Protein AF-A0A925ERR5-F1 (afdb_monomer_lite)

pLDDT: mean 80.31, std 16.66, range [47.81, 96.81]

Sequence (85 aa):
MKWLSSVLGALLLSAQPTLAAERLLFTYTPLQRSLKVSDIELFAKEGKITEQFAAFTNSLKPEQLQEFRDLLNQRFKITPTAASQ

Structure (mmCIF, N/CA/C/O backbone):
data_AF-A0A925ERR5-F1
#
_entry.id   AF-A0A925ERR5-F1
#
loop_
_atom_site.group_PDB
_atom_site.id
_atom_site.type_symbol
_atom_site.label_atom_id
_atom_site.label_alt_id
_atom_site.label_comp_id
_atom_site.label_asym_id
_at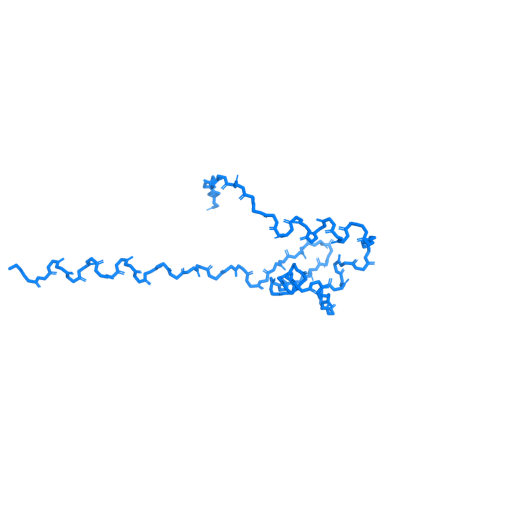om_site.label_entity_id
_atom_site.label_seq_id
_atom_site.pdbx_PDB_ins_code
_atom_site.Cartn_x
_atom_site.Cartn_y
_atom_site.Cartn_z
_atom_site.occupancy
_atom_site.B_iso_or_equiv
_atom_site.auth_seq_id
_atom_site.auth_comp_id
_atom_site.auth_asym_id
_atom_site.auth_atom_id
_atom_site.pdbx_PDB_model_num
ATOM 1 N N . MET A 1 1 ? -16.365 -54.469 6.865 1.00 50.59 1 MET A N 1
ATOM 2 C CA . MET A 1 1 ? -15.933 -53.323 6.029 1.00 50.59 1 MET A CA 1
ATOM 3 C C . MET A 1 1 ? -16.655 -52.036 6.456 1.00 50.59 1 MET A C 1
ATOM 5 O O . MET A 1 1 ? -17.554 -51.590 5.761 1.00 50.59 1 MET A O 1
ATOM 9 N N . LYS A 1 2 ? -16.344 -51.458 7.628 1.00 55.66 2 LYS A N 1
ATOM 10 C CA . LYS A 1 2 ? -17.034 -50.244 8.139 1.00 55.66 2 LYS A CA 1
ATOM 11 C C . LYS A 1 2 ? -16.074 -49.130 8.600 1.00 55.66 2 LYS A C 1
ATOM 13 O O . LYS A 1 2 ? -16.499 -48.170 9.216 1.00 55.66 2 LYS A O 1
ATOM 18 N N . TRP A 1 3 ? -14.782 -49.275 8.306 1.00 50.22 3 TRP A N 1
ATOM 19 C CA . TRP A 1 3 ? -13.732 -48.369 8.788 1.00 50.22 3 TRP A CA 1
ATOM 20 C C . TRP A 1 3 ? -13.022 -47.615 7.653 1.00 50.22 3 TRP A C 1
ATOM 22 O O . TRP A 1 3 ? -12.215 -46.735 7.917 1.00 50.22 3 TRP A O 1
ATOM 32 N N . LEU A 1 4 ? -13.331 -47.926 6.386 1.00 55.50 4 LEU A N 1
ATOM 33 C CA . LEU A 1 4 ? -12.669 -47.304 5.232 1.00 55.50 4 LEU A CA 1
ATOM 34 C C . LEU A 1 4 ? -13.274 -45.945 4.840 1.00 55.50 4 LEU A C 1
ATOM 36 O O . LEU A 1 4 ? -12.605 -45.134 4.213 1.00 55.50 4 LEU A O 1
ATOM 40 N N . SER A 1 5 ? -14.522 -45.669 5.224 1.00 55.34 5 SER A N 1
ATOM 41 C CA . SER A 1 5 ? -15.222 -44.423 4.886 1.00 55.34 5 SER A CA 1
ATOM 42 C C . SER A 1 5 ? -14.865 -43.242 5.797 1.00 55.34 5 SER A C 1
ATOM 44 O O . SER A 1 5 ? -15.121 -42.102 5.425 1.00 55.34 5 SER A O 1
ATOM 46 N N . SER A 1 6 ? -14.239 -43.478 6.955 1.00 54.38 6 SER A N 1
ATOM 47 C CA . SER A 1 6 ? -13.854 -42.401 7.882 1.00 54.38 6 SER A CA 1
ATOM 48 C C . SER A 1 6 ? -12.562 -41.678 7.489 1.00 54.38 6 SER A C 1
ATOM 50 O O . SER A 1 6 ? -12.351 -40.551 7.922 1.00 54.38 6 SER A O 1
ATOM 52 N N . VAL A 1 7 ? -11.710 -42.277 6.649 1.00 57.22 7 VAL A N 1
ATOM 53 C CA . VAL A 1 7 ? -10.424 -41.666 6.258 1.00 57.22 7 VAL A CA 1
ATOM 54 C C . VAL A 1 7 ? -10.609 -40.580 5.189 1.00 57.22 7 VAL A C 1
ATOM 56 O O . VAL A 1 7 ? -9.894 -39.581 5.205 1.00 57.22 7 VAL A O 1
ATOM 59 N N . LEU A 1 8 ? -11.612 -40.704 4.309 1.00 55.19 8 LEU A N 1
ATOM 60 C CA . LEU A 1 8 ? -11.857 -39.714 3.250 1.00 55.19 8 LEU A CA 1
ATOM 61 C C . LEU A 1 8 ? -12.307 -38.343 3.784 1.00 55.19 8 LEU A C 1
ATOM 63 O O . LEU A 1 8 ? -12.014 -37.325 3.165 1.00 55.19 8 LEU A O 1
ATOM 67 N N . GLY A 1 9 ? -12.991 -38.300 4.932 1.00 54.69 9 GLY A N 1
ATOM 68 C CA . GLY A 1 9 ? -13.462 -37.043 5.526 1.00 54.69 9 GLY A CA 1
ATOM 69 C C . GLY A 1 9 ? -12.340 -36.173 6.104 1.00 54.69 9 GLY A C 1
ATOM 70 O O . GLY A 1 9 ? -12.460 -34.952 6.122 1.00 54.69 9 GLY A O 1
ATOM 71 N N . ALA A 1 10 ? -11.228 -36.780 6.530 1.00 56.75 10 ALA A N 1
ATOM 72 C CA . ALA A 1 10 ? -10.120 -36.063 7.160 1.00 56.75 10 ALA A CA 1
ATOM 73 C C . ALA A 1 10 ? -9.279 -35.244 6.162 1.00 56.75 10 ALA A C 1
ATOM 75 O O . ALA A 1 10 ? -8.703 -34.227 6.539 1.00 56.75 10 ALA A O 1
ATOM 76 N N . LEU A 1 11 ? -9.249 -35.635 4.882 1.00 55.25 11 LEU A N 1
ATOM 77 C CA . LEU A 1 11 ? -8.474 -34.943 3.842 1.00 55.25 11 LEU A CA 1
ATOM 78 C C . LEU A 1 11 ? -9.108 -33.616 3.387 1.00 55.25 11 LEU A C 1
ATOM 80 O O . LEU A 1 11 ? -8.423 -32.782 2.805 1.00 55.25 11 LEU A O 1
ATOM 84 N N . LEU A 1 12 ? -10.399 -33.394 3.662 1.00 57.28 12 LEU A N 1
ATOM 85 C CA . LEU A 1 12 ? -11.098 -32.154 3.298 1.00 57.28 12 LEU A CA 1
ATOM 86 C C . LEU A 1 12 ? -10.948 -31.042 4.350 1.00 57.28 12 LEU A C 1
ATOM 88 O O . LEU A 1 12 ? -11.212 -29.883 4.041 1.00 57.28 12 LEU A O 1
ATOM 92 N N . LEU A 1 13 ? -10.511 -31.363 5.575 1.00 57.22 13 LEU A N 1
ATOM 93 C CA . LEU A 1 13 ? -10.373 -30.386 6.665 1.00 57.22 13 LEU A CA 1
ATOM 94 C C . LEU A 1 13 ? -8.987 -29.725 6.750 1.00 57.22 13 LEU A C 1
ATOM 96 O O . LEU A 1 13 ? -8.837 -28.748 7.478 1.00 57.22 13 LEU A O 1
ATOM 100 N N . SER A 1 14 ? -7.975 -30.208 6.022 1.00 56.41 14 SER A N 1
ATOM 101 C CA . SER A 1 14 ? -6.606 -29.672 6.117 1.00 56.41 14 SER A CA 1
ATOM 102 C C . SER A 1 14 ? -6.308 -28.512 5.165 1.00 56.41 14 SER A C 1
ATOM 104 O O . SER A 1 14 ? -5.213 -27.960 5.206 1.00 56.41 14 SER A O 1
ATOM 106 N N . ALA A 1 15 ? -7.257 -28.114 4.316 1.00 55.91 15 ALA A N 1
ATOM 107 C CA . ALA A 1 15 ? -7.118 -26.946 3.450 1.00 55.91 15 ALA A CA 1
ATOM 108 C C . ALA A 1 15 ? -7.573 -25.670 4.174 1.00 55.91 15 ALA A C 1
ATOM 110 O O . ALA A 1 15 ? -8.404 -24.916 3.668 1.00 55.91 15 ALA A O 1
ATOM 111 N N . GLN A 1 16 ? -7.046 -25.413 5.375 1.00 59.28 16 GLN A N 1
ATOM 112 C CA . GLN A 1 16 ? -7.080 -24.040 5.865 1.00 59.28 16 GLN A CA 1
ATOM 113 C C . GLN A 1 16 ? -6.194 -23.231 4.913 1.00 59.28 16 GLN A C 1
ATOM 115 O O . GLN A 1 16 ? -5.063 -23.662 4.667 1.00 59.28 16 GLN A O 1
ATOM 120 N N . PRO A 1 17 ? -6.680 -22.117 4.331 1.00 54.09 17 PRO A N 1
ATOM 121 C CA . PRO A 1 17 ? -5.806 -21.232 3.582 1.00 54.09 17 PRO A CA 1
ATOM 122 C C . PRO A 1 17 ? -4.671 -20.879 4.534 1.00 54.09 17 PRO A C 1
ATOM 124 O O . PRO A 1 17 ? -4.903 -20.277 5.582 1.00 54.09 17 PRO A O 1
ATOM 127 N N . THR A 1 18 ? -3.471 -21.369 4.226 1.00 54.38 18 THR A N 1
ATOM 128 C CA . THR A 1 18 ? -2.257 -21.054 4.971 1.00 54.38 18 THR A CA 1
ATOM 129 C C . THR A 1 18 ? -2.256 -19.552 5.165 1.00 54.38 18 THR A C 1
ATOM 131 O O . THR A 1 18 ? -2.349 -18.830 4.169 1.00 54.38 18 THR A O 1
ATOM 134 N N . LEU A 1 19 ? -2.252 -19.102 6.424 1.00 57.75 19 LEU A N 1
ATOM 135 C CA . LEU A 1 19 ? -2.225 -17.687 6.768 1.00 57.75 19 LEU A CA 1
ATOM 136 C C . LEU A 1 1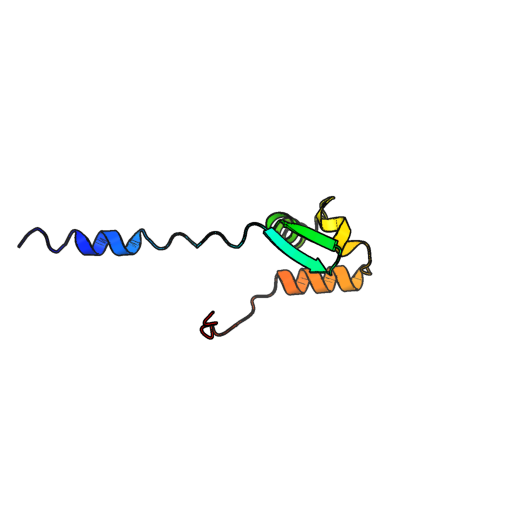9 ? -1.153 -17.039 5.895 1.00 57.75 19 LEU A C 1
ATOM 138 O O . LEU A 1 19 ? 0.025 -17.391 5.989 1.00 57.75 19 LEU A O 1
ATOM 142 N N . ALA A 1 20 ? -1.577 -16.170 4.974 1.00 62.41 20 ALA A N 1
ATOM 143 C CA . ALA A 1 20 ? -0.640 -15.357 4.221 1.00 62.41 20 ALA A CA 1
ATOM 144 C C . ALA A 1 20 ? 0.270 -14.666 5.241 1.00 62.41 20 ALA A C 1
ATOM 146 O O . ALA A 1 20 ? -0.206 -14.307 6.319 1.00 62.41 20 ALA A O 1
ATOM 147 N N . ALA A 1 21 ? 1.562 -14.529 4.929 1.00 66.56 21 ALA A N 1
ATOM 148 C CA . ALA A 1 21 ? 2.530 -13.918 5.832 1.00 66.56 21 ALA A CA 1
ATOM 149 C C . ALA A 1 21 ? 1.936 -12.636 6.431 1.00 66.56 21 ALA A C 1
ATOM 151 O O . ALA A 1 21 ? 1.719 -11.667 5.715 1.00 66.56 21 ALA A O 1
ATOM 152 N N . GLU A 1 22 ? 1.628 -12.634 7.731 1.00 81.25 22 GLU A N 1
ATOM 153 C CA . GLU A 1 22 ? 0.858 -11.545 8.355 1.00 81.25 22 GLU A CA 1
ATOM 154 C C . GLU A 1 22 ? 1.584 -10.195 8.242 1.00 81.25 22 GLU A C 1
ATOM 156 O O . GLU A 1 22 ? 0.984 -9.117 8.343 1.00 81.25 22 GLU A O 1
ATOM 161 N N . ARG A 1 23 ? 2.902 -10.255 8.020 1.00 86.12 23 ARG A N 1
ATOM 162 C CA . ARG A 1 23 ? 3.786 -9.114 7.849 1.00 86.12 23 ARG A CA 1
ATOM 163 C C . ARG A 1 23 ? 4.771 -9.354 6.709 1.00 86.12 23 ARG A C 1
ATOM 165 O O . ARG A 1 23 ? 5.373 -10.420 6.614 1.00 86.12 23 ARG A O 1
ATOM 172 N N . LEU A 1 24 ? 5.000 -8.316 5.916 1.00 85.75 24 LEU A N 1
ATOM 173 C CA . LEU A 1 24 ? 6.127 -8.220 4.997 1.00 85.75 24 LEU A CA 1
ATOM 174 C C . LEU A 1 24 ? 7.311 -7.582 5.723 1.00 85.75 24 LEU A C 1
ATOM 176 O O . LEU A 1 24 ? 7.151 -6.557 6.396 1.00 85.75 24 LEU A O 1
ATOM 180 N N . LEU A 1 25 ? 8.490 -8.189 5.588 1.00 87.94 25 LEU A N 1
ATOM 181 C CA . LEU A 1 25 ? 9.732 -7.675 6.152 1.00 87.94 25 LEU A CA 1
ATOM 182 C C . LEU A 1 25 ? 10.594 -7.065 5.050 1.00 87.94 25 LEU A C 1
ATOM 184 O O . LEU A 1 25 ? 11.048 -7.759 4.146 1.00 87.94 25 LEU A O 1
ATOM 188 N N . PHE A 1 26 ? 10.833 -5.766 5.156 1.00 85.31 26 PHE A N 1
ATOM 189 C CA . PHE A 1 26 ? 11.715 -5.022 4.274 1.00 85.31 26 PHE A CA 1
ATOM 190 C C . PHE A 1 26 ? 13.042 -4.800 4.994 1.00 85.31 26 PHE A C 1
ATOM 192 O O . PHE A 1 26 ? 13.106 -4.062 5.982 1.00 85.31 26 PHE A O 1
ATOM 199 N N . THR A 1 27 ? 14.091 -5.450 4.498 1.00 85.81 27 THR A N 1
ATOM 200 C CA . THR A 1 27 ? 15.441 -5.374 5.063 1.00 85.81 27 THR A CA 1
ATOM 201 C C . THR A 1 27 ? 16.337 -4.585 4.113 1.00 85.81 27 THR A C 1
ATOM 203 O O . THR A 1 27 ? 16.698 -5.072 3.046 1.00 85.81 27 THR A O 1
ATOM 206 N N . TYR A 1 28 ? 16.696 -3.365 4.510 1.00 78.31 28 TYR A N 1
ATOM 207 C CA . TYR A 1 28 ? 17.644 -2.488 3.820 1.00 78.31 28 TYR A CA 1
ATOM 208 C C . TYR A 1 28 ? 18.745 -2.113 4.809 1.00 78.31 28 TYR A C 1
ATOM 210 O O . TYR A 1 28 ? 18.643 -1.093 5.486 1.00 78.31 28 TYR A O 1
ATOM 218 N N . THR A 1 29 ? 19.765 -2.962 4.950 1.00 80.69 29 THR A N 1
ATOM 219 C CA . THR A 1 29 ? 20.803 -2.834 5.987 1.00 80.69 29 THR A CA 1
ATOM 220 C C . THR A 1 29 ? 21.385 -1.415 6.018 1.00 80.69 29 THR A C 1
ATOM 222 O O . THR A 1 29 ? 21.853 -0.943 4.979 1.00 80.69 29 THR A O 1
ATOM 225 N N . PRO A 1 30 ? 21.359 -0.714 7.172 1.00 82.88 30 PRO A N 1
ATOM 226 C CA . PRO A 1 30 ? 21.115 -1.201 8.543 1.00 82.88 30 PRO A CA 1
ATOM 227 C C . PRO A 1 30 ? 19.653 -1.141 9.043 1.00 82.88 30 PRO A C 1
ATOM 229 O O . PRO A 1 30 ? 19.399 -1.391 10.219 1.00 82.88 30 PRO A O 1
ATOM 232 N N . LEU A 1 31 ? 18.686 -0.784 8.199 1.00 85.94 31 LEU A N 1
ATOM 233 C CA . LEU A 1 31 ? 17.278 -0.593 8.558 1.00 85.94 31 LEU A CA 1
ATOM 234 C C . LEU A 1 31 ? 16.431 -1.840 8.264 1.00 85.94 31 LEU A C 1
ATOM 236 O O . LEU A 1 31 ? 16.489 -2.423 7.183 1.00 85.94 31 LEU A O 1
ATOM 240 N N . GLN A 1 32 ? 15.566 -2.199 9.210 1.00 85.94 32 GLN A N 1
ATOM 241 C CA . GLN A 1 32 ? 14.549 -3.234 9.041 1.00 85.94 32 GLN A CA 1
ATOM 242 C C . GLN A 1 32 ? 13.175 -2.630 9.329 1.00 85.94 32 GLN A C 1
ATOM 244 O O . GLN A 1 32 ? 12.956 -2.016 10.376 1.00 85.94 32 GLN A O 1
ATOM 249 N N . ARG A 1 33 ? 12.234 -2.789 8.400 1.00 87.25 33 ARG A N 1
ATOM 250 C CA . ARG A 1 33 ? 10.850 -2.327 8.550 1.00 87.25 33 ARG A CA 1
ATOM 251 C C . ARG A 1 33 ? 9.909 -3.497 8.341 1.00 87.25 33 ARG A C 1
ATOM 253 O O . ARG A 1 33 ? 10.091 -4.287 7.424 1.00 87.25 33 ARG A O 1
ATOM 260 N N . SER A 1 34 ? 8.890 -3.600 9.187 1.00 89.12 34 SER A N 1
ATOM 261 C CA . SER A 1 34 ? 7.822 -4.576 8.988 1.00 89.12 34 SER A CA 1
ATOM 262 C C . SER A 1 34 ? 6.509 -3.864 8.704 1.00 89.12 34 SER A C 1
ATOM 264 O O . SER A 1 34 ? 6.177 -2.892 9.383 1.00 89.12 34 SER A O 1
ATOM 266 N N . LEU A 1 35 ? 5.764 -4.369 7.729 1.00 90.12 35 LEU A N 1
ATOM 267 C CA . LEU A 1 35 ? 4.480 -3.831 7.291 1.00 90.12 35 LEU A CA 1
ATOM 268 C C . LEU A 1 35 ? 3.433 -4.938 7.367 1.00 90.12 35 LEU A C 1
ATOM 270 O O . LEU A 1 35 ? 3.706 -6.049 6.917 1.00 90.12 35 LEU A O 1
ATOM 274 N N . LYS A 1 36 ? 2.254 -4.675 7.940 1.00 92.38 36 LYS A N 1
ATOM 275 C CA . LYS A 1 36 ? 1.191 -5.688 7.962 1.00 92.38 36 LYS A CA 1
ATOM 276 C C . LYS A 1 36 ? 0.599 -5.838 6.571 1.00 92.38 36 LYS A C 1
ATOM 278 O O . LYS A 1 36 ? 0.325 -4.838 5.910 1.00 92.38 36 LYS A O 1
ATOM 283 N N . VAL A 1 37 ? 0.292 -7.068 6.172 1.00 92.44 37 VAL A N 1
ATOM 284 C CA . VAL A 1 37 ? -0.471 -7.294 4.934 1.00 92.44 37 VAL A CA 1
ATOM 285 C C . VAL A 1 37 ? -1.850 -6.635 5.019 1.00 92.44 37 VAL A C 1
ATOM 287 O O . VAL A 1 37 ? -2.307 -6.053 4.043 1.00 92.44 37 VAL A O 1
ATOM 290 N N . SER A 1 38 ? -2.456 -6.589 6.210 1.00 92.81 38 SER A N 1
ATOM 291 C CA . SER A 1 38 ? -3.728 -5.891 6.435 1.00 92.81 38 SER A CA 1
ATOM 292 C C . SER A 1 38 ? -3.679 -4.394 6.109 1.00 92.81 38 SER A C 1
ATOM 294 O O . SER A 1 38 ? -4.680 -3.841 5.669 1.00 92.81 38 SER A O 1
ATOM 296 N N . ASP A 1 39 ? -2.538 -3.727 6.318 1.00 94.88 39 ASP A N 1
ATOM 297 C CA . ASP A 1 39 ? -2.397 -2.305 5.979 1.00 94.88 39 ASP A CA 1
ATOM 298 C C . ASP A 1 39 ? -2.421 -2.102 4.455 1.00 94.88 39 ASP A C 1
ATOM 300 O O . ASP A 1 39 ? -3.058 -1.176 3.955 1.00 94.88 39 ASP A O 1
ATOM 304 N N . ILE A 1 40 ? -1.788 -3.018 3.715 1.00 94.19 40 ILE A N 1
ATOM 305 C CA . ILE A 1 40 ? -1.791 -3.036 2.247 1.00 94.19 40 ILE A CA 1
ATOM 306 C C . ILE A 1 40 ? -3.192 -3.366 1.724 1.00 94.19 40 ILE A C 1
ATOM 308 O O . ILE A 1 40 ? -3.650 -2.755 0.763 1.00 94.19 40 ILE A O 1
ATOM 312 N N . GLU A 1 41 ? -3.903 -4.294 2.366 1.00 93.69 41 GLU A N 1
ATOM 313 C CA . GLU A 1 41 ? -5.282 -4.625 2.000 1.00 93.69 41 GLU A CA 1
ATOM 314 C C . GLU A 1 41 ? -6.257 -3.467 2.225 1.00 93.69 41 GLU A C 1
ATOM 316 O O . GLU A 1 41 ? -7.108 -3.224 1.368 1.00 93.69 41 GLU A O 1
ATOM 321 N N . LEU A 1 42 ? -6.139 -2.750 3.349 1.00 96.00 42 LEU A N 1
ATOM 322 C CA . LEU A 1 42 ? -6.933 -1.546 3.616 1.00 96.00 42 LEU A CA 1
ATOM 323 C C . LEU A 1 42 ? -6.690 -0.491 2.536 1.00 96.00 42 LEU A C 1
ATOM 325 O O . LEU A 1 42 ? -7.634 0.122 2.037 1.00 96.00 42 LEU A O 1
ATOM 329 N N . PHE A 1 43 ? -5.440 -0.323 2.112 1.00 96.31 43 PHE A N 1
ATOM 330 C CA . PHE A 1 43 ? -5.124 0.562 1.003 1.00 96.31 43 PHE A CA 1
ATOM 331 C C . PHE A 1 43 ? -5.708 0.064 -0.330 1.00 96.31 43 PHE A C 1
ATOM 333 O O . PHE A 1 43 ? -6.372 0.827 -1.030 1.00 96.31 43 PHE A O 1
ATOM 340 N N . ALA A 1 44 ? -5.539 -1.216 -0.669 1.00 95.75 44 ALA A N 1
ATOM 341 C CA . ALA A 1 44 ? -6.055 -1.790 -1.910 1.00 95.75 44 ALA A CA 1
ATOM 342 C C . ALA A 1 44 ? -7.581 -1.634 -2.021 1.00 95.75 44 ALA A C 1
ATOM 344 O O . ALA A 1 44 ? -8.085 -1.124 -3.029 1.00 95.75 44 ALA A O 1
ATOM 345 N N . LYS A 1 45 ? -8.308 -2.009 -0.961 1.00 95.94 45 LYS A N 1
ATOM 346 C CA . LYS A 1 45 ? -9.777 -2.041 -0.923 1.00 95.94 45 LYS A CA 1
ATOM 347 C C . LYS A 1 45 ? -10.379 -0.656 -0.705 1.00 95.94 45 LYS A C 1
ATOM 349 O O . LYS A 1 45 ? -11.241 -0.237 -1.470 1.00 95.94 45 LYS A O 1
ATOM 354 N N . GLU A 1 46 ? -9.897 0.082 0.290 1.00 96.81 46 GLU A N 1
ATOM 355 C CA . GLU A 1 46 ? -10.534 1.320 0.764 1.00 96.81 46 GLU A CA 1
ATOM 356 C C . GLU A 1 46 ? -9.774 2.587 0.347 1.00 96.81 46 GLU A C 1
ATOM 358 O O . GLU A 1 46 ? -10.325 3.682 0.404 1.00 96.81 46 GLU A O 1
ATOM 363 N N . GLY A 1 47 ? -8.520 2.469 -0.098 1.00 95.12 47 GLY A N 1
ATOM 364 C CA . GLY A 1 47 ? -7.645 3.618 -0.362 1.00 95.12 47 GLY A CA 1
ATOM 365 C C . GLY A 1 47 ? -7.057 4.228 0.911 1.00 95.12 47 GLY A C 1
ATOM 366 O O . GLY A 1 47 ? -6.453 5.298 0.863 1.00 95.12 47 GLY A O 1
ATOM 367 N N . LYS A 1 48 ? -7.232 3.566 2.060 1.00 96.62 48 LYS A N 1
ATOM 368 C CA . LYS A 1 48 ? -6.794 4.062 3.363 1.00 96.62 48 LYS A CA 1
ATOM 369 C C . LYS A 1 48 ? -5.299 3.828 3.566 1.00 96.62 48 LYS A C 1
ATOM 371 O O . LYS A 1 48 ? -4.841 2.691 3.563 1.00 96.62 48 LYS A O 1
ATOM 376 N N . ILE A 1 49 ? -4.558 4.901 3.832 1.00 95.75 49 ILE A N 1
ATOM 377 C CA . ILE A 1 49 ? -3.148 4.838 4.233 1.00 95.75 49 ILE A CA 1
ATOM 378 C C . ILE A 1 49 ? -3.086 4.868 5.760 1.00 95.75 49 ILE A C 1
ATOM 380 O O . ILE A 1 49 ? -3.480 5.851 6.386 1.00 95.75 49 ILE A O 1
ATOM 384 N N . THR A 1 50 ? -2.627 3.778 6.375 1.00 95.62 50 THR A N 1
ATOM 385 C CA . THR A 1 50 ? -2.392 3.738 7.824 1.00 95.62 50 THR A CA 1
ATOM 386 C C . THR A 1 50 ? -1.072 4.420 8.171 1.00 95.62 50 THR A C 1
ATOM 388 O O . THR A 1 50 ? -0.195 4.566 7.323 1.00 95.62 50 THR A O 1
ATOM 391 N N . GLU A 1 51 ? -0.892 4.814 9.431 1.00 93.06 51 GLU A N 1
ATOM 392 C CA . GLU A 1 51 ? 0.349 5.452 9.891 1.00 93.06 51 GLU A CA 1
ATOM 393 C C . GLU A 1 51 ? 1.592 4.586 9.610 1.00 93.06 51 GLU A C 1
ATOM 395 O O . GLU A 1 51 ? 2.620 5.086 9.160 1.00 93.06 51 GLU A O 1
ATOM 400 N N . GLN A 1 52 ? 1.479 3.265 9.794 1.00 89.56 52 GLN A N 1
ATOM 401 C CA . GLN A 1 52 ? 2.564 2.324 9.492 1.00 89.56 52 GLN A CA 1
ATOM 402 C C . GLN A 1 52 ? 2.843 2.240 7.988 1.00 89.56 52 GLN A C 1
ATOM 404 O O . GLN A 1 52 ? 4.002 2.127 7.587 1.00 89.56 52 GLN A O 1
ATOM 409 N N . PHE A 1 53 ? 1.800 2.319 7.156 1.00 93.81 53 PHE A N 1
ATOM 410 C CA . PHE A 1 53 ? 1.938 2.264 5.705 1.00 93.81 53 PHE A CA 1
ATOM 411 C C . PHE A 1 53 ? 2.438 3.583 5.097 1.00 93.81 53 PHE A C 1
ATOM 413 O O . PHE A 1 53 ? 3.140 3.558 4.088 1.00 93.81 53 PHE A O 1
ATOM 420 N N . ALA A 1 54 ? 2.194 4.720 5.755 1.00 93.56 54 ALA A N 1
ATOM 421 C CA . ALA A 1 54 ? 2.668 6.034 5.319 1.00 93.56 54 ALA A CA 1
ATOM 422 C C . ALA A 1 54 ? 4.196 6.085 5.135 1.00 93.56 54 ALA A C 1
ATOM 424 O O . ALA A 1 54 ? 4.694 6.710 4.200 1.00 93.56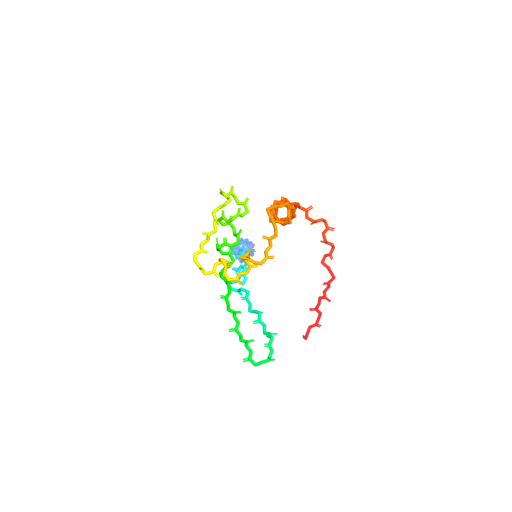 54 ALA A O 1
ATOM 425 N N . ALA A 1 55 ? 4.955 5.353 5.960 1.00 89.44 55 ALA A N 1
ATOM 426 C CA . ALA A 1 55 ? 6.408 5.229 5.818 1.00 89.44 55 ALA A CA 1
ATOM 427 C C . ALA A 1 55 ? 6.855 4.646 4.459 1.00 89.44 55 ALA A C 1
ATOM 429 O O . ALA A 1 55 ? 8.000 4.848 4.060 1.00 89.44 55 ALA A O 1
ATOM 430 N N . PHE A 1 56 ? 5.963 3.941 3.758 1.00 89.38 56 PHE A N 1
ATOM 431 C CA . PHE A 1 56 ? 6.204 3.336 2.448 1.00 89.38 56 PHE A CA 1
ATOM 432 C C . PHE A 1 56 ? 5.619 4.163 1.296 1.00 89.38 56 PHE A C 1
ATOM 434 O O . PHE A 1 56 ? 6.111 4.066 0.175 1.00 89.38 56 PHE A O 1
ATOM 441 N N . THR A 1 57 ? 4.600 4.990 1.551 1.00 92.75 57 THR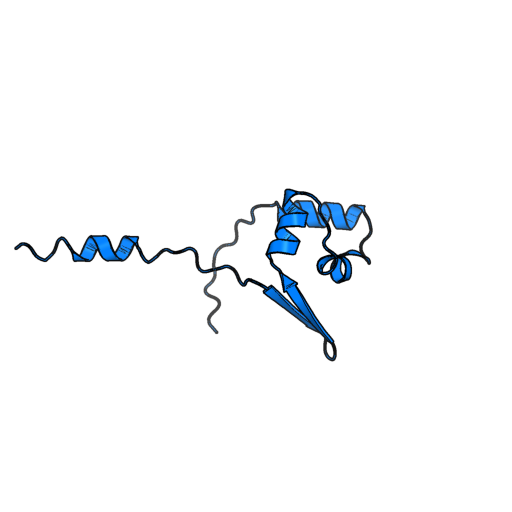 A N 1
ATOM 442 C CA . THR A 1 57 ? 3.894 5.752 0.507 1.00 92.75 57 THR A CA 1
ATOM 443 C C . THR A 1 57 ? 4.252 7.232 0.455 1.00 92.75 57 THR A C 1
ATOM 445 O O . THR A 1 57 ? 4.030 7.850 -0.579 1.00 92.75 57 THR A O 1
ATOM 448 N N . ASN A 1 58 ? 4.806 7.818 1.522 1.00 90.62 58 ASN A N 1
ATOM 449 C CA . ASN A 1 58 ? 5.054 9.267 1.612 1.00 90.62 58 ASN A CA 1
ATOM 450 C C . ASN A 1 58 ? 5.966 9.823 0.507 1.00 90.62 58 ASN A C 1
ATOM 452 O O . ASN A 1 58 ? 5.901 11.009 0.199 1.00 90.62 58 ASN A O 1
ATOM 456 N N . SER A 1 59 ? 6.815 8.981 -0.080 1.00 88.94 59 SER A N 1
ATOM 457 C CA . SER A 1 59 ? 7.718 9.367 -1.170 1.00 88.94 59 SER A CA 1
ATOM 458 C C . SER A 1 59 ? 7.105 9.187 -2.564 1.00 88.94 59 SER A C 1
ATOM 460 O O . SER A 1 59 ? 7.743 9.548 -3.553 1.00 88.94 59 SER A O 1
ATOM 462 N N . LEU A 1 60 ? 5.912 8.593 -2.669 1.00 93.31 60 LEU A N 1
ATOM 463 C CA . LEU A 1 60 ? 5.245 8.316 -3.939 1.00 93.31 60 LEU A CA 1
ATOM 464 C C . LEU A 1 60 ? 4.394 9.511 -4.366 1.00 93.31 60 LEU A C 1
ATOM 466 O O . LEU A 1 60 ? 3.672 10.101 -3.562 1.00 93.31 60 LEU A O 1
ATOM 470 N N . LYS A 1 61 ? 4.438 9.840 -5.658 1.00 96.50 61 LYS A N 1
ATOM 471 C CA . LYS A 1 61 ? 3.502 10.805 -6.241 1.00 96.50 61 LYS A CA 1
ATOM 472 C C . LYS A 1 61 ? 2.083 10.215 -6.284 1.00 96.50 61 LYS A C 1
ATOM 474 O O . LYS A 1 61 ? 1.948 8.989 -6.335 1.00 96.50 61 LYS A O 1
ATOM 479 N N . PRO A 1 62 ? 1.026 11.047 -6.321 1.00 94.75 62 PRO A N 1
ATOM 480 C CA . PRO A 1 62 ? -0.356 10.568 -6.359 1.00 94.75 62 PRO A CA 1
ATOM 481 C C . PRO A 1 62 ? -0.637 9.578 -7.496 1.00 94.75 62 PRO A C 1
ATOM 483 O O . PRO A 1 62 ? -1.331 8.585 -7.286 1.00 94.75 62 PRO A O 1
ATOM 486 N N . GLU A 1 63 ? -0.058 9.797 -8.678 1.00 96.50 63 GLU A N 1
ATOM 487 C CA . GLU A 1 63 ? -0.263 8.926 -9.841 1.00 96.50 63 GLU A CA 1
ATOM 488 C C . GLU A 1 63 ? 0.376 7.548 -9.623 1.00 96.50 63 GLU A C 1
ATOM 490 O O . GLU A 1 63 ? -0.231 6.523 -9.918 1.00 96.50 63 GLU A O 1
ATOM 495 N N . GLN A 1 64 ? 1.572 7.522 -9.027 1.00 96.06 64 GLN A N 1
ATOM 496 C CA . GLN A 1 64 ? 2.283 6.283 -8.692 1.00 96.06 64 GLN A CA 1
ATOM 497 C C . GLN A 1 64 ? 1.554 5.501 -7.601 1.00 96.06 64 GLN A C 1
ATOM 499 O O . GLN A 1 64 ? 1.535 4.273 -7.607 1.00 96.06 64 GLN A O 1
ATOM 504 N N . LEU A 1 65 ? 0.953 6.215 -6.649 1.00 96.06 65 LEU A N 1
ATOM 505 C CA . LEU A 1 65 ? 0.171 5.606 -5.587 1.00 96.06 65 LEU A CA 1
ATOM 506 C C . LEU A 1 65 ? -1.109 4.963 -6.142 1.00 96.06 65 LEU A C 1
ATOM 508 O O . LEU A 1 65 ? -1.481 3.869 -5.714 1.00 96.06 65 LEU A O 1
ATOM 512 N N . GLN A 1 66 ? -1.752 5.609 -7.117 1.00 96.38 66 GLN A N 1
ATOM 513 C CA . GLN A 1 66 ? -2.915 5.051 -7.801 1.00 96.38 66 GLN A CA 1
ATOM 514 C C . GLN A 1 66 ? -2.543 3.819 -8.637 1.00 96.38 66 GLN A C 1
ATOM 516 O O . GLN A 1 66 ? -3.178 2.781 -8.480 1.00 96.38 66 GLN A O 1
ATOM 521 N N . GLU A 1 67 ? -1.474 3.886 -9.434 1.00 96.38 67 GLU A N 1
ATOM 522 C CA . GLU A 1 67 ? -0.972 2.733 -10.196 1.00 96.38 67 GLU A CA 1
ATOM 523 C C . GLU A 1 67 ? -0.635 1.556 -9.270 1.00 96.38 67 GLU A C 1
ATOM 525 O O . GLU A 1 67 ? -1.005 0.411 -9.532 1.00 96.38 67 GLU A O 1
ATOM 530 N N . PHE A 1 68 ? 0.001 1.836 -8.130 1.00 95.19 68 PHE A N 1
ATOM 531 C CA . PHE A 1 68 ? 0.280 0.819 -7.125 1.00 95.19 68 PHE A CA 1
ATOM 532 C C . PHE A 1 68 ? -1.005 0.166 -6.597 1.00 95.19 68 PHE A C 1
ATOM 534 O O . PHE A 1 68 ? -1.078 -1.059 -6.487 1.00 95.19 68 PHE A O 1
ATOM 541 N N . ARG A 1 69 ? -2.045 0.958 -6.313 1.00 95.50 69 ARG A N 1
ATOM 542 C CA . ARG A 1 69 ? -3.352 0.434 -5.890 1.00 95.50 69 ARG A CA 1
ATOM 543 C C . ARG A 1 69 ? -4.002 -0.436 -6.965 1.00 95.50 69 ARG A C 1
ATOM 545 O O . ARG A 1 69 ? -4.610 -1.456 -6.632 1.00 95.50 69 ARG A O 1
ATOM 552 N N . ASP A 1 70 ? -3.875 -0.052 -8.227 1.00 96.38 70 ASP A N 1
ATOM 553 C CA . ASP A 1 70 ? -4.432 -0.806 -9.350 1.00 96.38 70 ASP A CA 1
ATOM 554 C C . ASP A 1 70 ? -3.723 -2.161 -9.491 1.00 96.38 70 ASP A C 1
ATOM 556 O O . ASP A 1 70 ? -4.383 -3.199 -9.586 1.00 96.38 70 ASP A O 1
ATOM 560 N N . LEU A 1 71 ? -2.390 -2.180 -9.371 1.00 95.12 71 LEU A N 1
ATOM 561 C CA . LEU A 1 71 ? -1.591 -3.409 -9.364 1.00 95.12 71 LEU A CA 1
ATOM 562 C C . LEU A 1 71 ? -1.958 -4.343 -8.206 1.00 95.12 71 LEU A C 1
ATOM 564 O O . LEU A 1 71 ? -2.058 -5.552 -8.408 1.00 95.12 71 LEU A O 1
ATOM 568 N N . LEU A 1 72 ? -2.200 -3.810 -7.004 1.00 93.44 72 LEU A N 1
ATOM 569 C CA . LEU A 1 72 ? -2.623 -4.618 -5.852 1.00 93.44 72 LEU A CA 1
ATOM 570 C C . L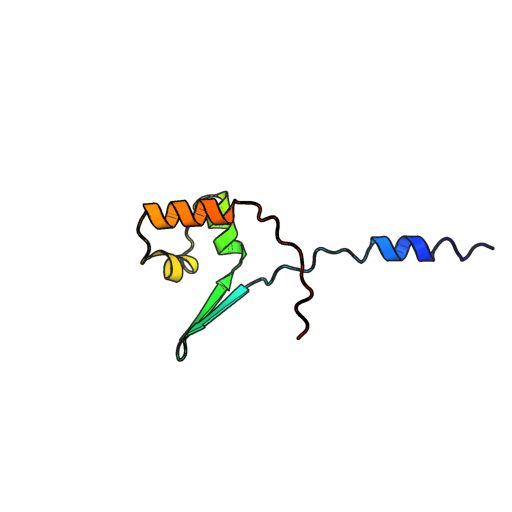EU A 1 72 ? -3.981 -5.299 -6.068 1.00 93.44 72 LEU A C 1
ATOM 572 O O . LEU A 1 72 ? -4.215 -6.389 -5.545 1.00 93.44 72 LEU A O 1
ATOM 576 N N . ASN A 1 73 ? -4.876 -4.667 -6.827 1.00 95.06 73 ASN A N 1
ATOM 577 C CA . ASN A 1 73 ? -6.190 -5.221 -7.149 1.00 95.06 73 ASN A CA 1
ATOM 578 C C . ASN A 1 73 ? -6.175 -6.116 -8.400 1.00 95.06 73 ASN A C 1
ATOM 580 O O . ASN A 1 73 ? -7.150 -6.825 -8.672 1.00 95.06 73 ASN A O 1
ATOM 584 N N . GLN A 1 74 ? -5.074 -6.132 -9.151 1.00 94.25 74 GLN A N 1
ATOM 585 C CA . GLN A 1 74 ? -4.925 -6.970 -10.328 1.00 94.25 74 GLN A CA 1
ATOM 586 C C . GLN A 1 74 ? -4.702 -8.441 -9.946 1.00 94.25 74 GLN A C 1
ATOM 588 O O . GLN A 1 74 ? -3.835 -8.805 -9.153 1.00 94.25 74 GLN A O 1
ATOM 593 N N . ARG A 1 75 ? -5.464 -9.338 -10.580 1.00 87.31 75 ARG A N 1
ATOM 594 C CA . ARG A 1 75 ? -5.229 -10.786 -10.498 1.00 87.31 75 ARG A CA 1
ATOM 595 C C . ARG A 1 75 ? -4.100 -11.178 -11.450 1.00 87.31 75 ARG A C 1
ATOM 597 O O . ARG A 1 75 ? -4.283 -11.176 -12.665 1.00 87.31 75 ARG A O 1
ATOM 604 N N . PHE A 1 76 ? -2.958 -11.584 -10.905 1.00 84.69 76 PHE A N 1
ATOM 605 C CA . PHE A 1 76 ? -1.864 -12.143 -11.699 1.00 84.69 76 PHE A CA 1
ATOM 606 C C . PHE A 1 76 ? -2.071 -13.643 -11.928 1.00 84.69 76 PHE A C 1
ATOM 608 O O . PHE A 1 76 ? -2.262 -14.411 -10.985 1.00 84.69 76 PHE A O 1
ATOM 615 N N . LYS A 1 77 ? -2.014 -14.079 -13.192 1.00 83.56 77 LYS A N 1
ATOM 616 C CA . LYS A 1 77 ? -1.936 -15.503 -13.548 1.00 83.56 77 LYS A CA 1
ATOM 617 C C . LYS A 1 77 ? -0.484 -15.955 -13.427 1.00 83.56 77 LYS A C 1
ATOM 619 O O . LYS A 1 77 ? 0.237 -16.013 -14.417 1.00 83.56 77 LYS A O 1
ATOM 624 N N . ILE A 1 78 ? -0.052 -16.210 -12.199 1.00 79.25 78 ILE A N 1
ATOM 625 C CA . ILE A 1 78 ? 1.276 -16.752 -11.907 1.00 79.25 78 ILE A CA 1
ATOM 626 C C . ILE A 1 78 ? 1.193 -18.275 -11.837 1.00 79.25 78 ILE A C 1
ATOM 628 O O . ILE A 1 78 ? 0.437 -18.832 -11.045 1.00 79.25 78 ILE A O 1
ATOM 632 N N . THR A 1 79 ? 1.961 -18.946 -12.693 1.00 77.75 79 THR A N 1
ATOM 633 C CA . THR A 1 79 ? 2.161 -20.394 -12.615 1.00 77.75 79 THR A CA 1
ATOM 634 C C . THR A 1 79 ? 3.067 -20.670 -11.416 1.00 77.75 79 THR A C 1
ATOM 636 O O . THR A 1 79 ? 4.182 -20.146 -11.403 1.00 77.75 79 THR A O 1
ATOM 639 N N . PRO A 1 80 ? 2.640 -21.458 -10.411 1.00 64.31 80 PRO A N 1
ATOM 640 C CA . PRO A 1 80 ? 3.501 -21.799 -9.290 1.00 64.31 80 PRO A CA 1
ATOM 641 C C . PRO A 1 80 ? 4.639 -22.679 -9.807 1.00 64.31 80 PRO A C 1
AT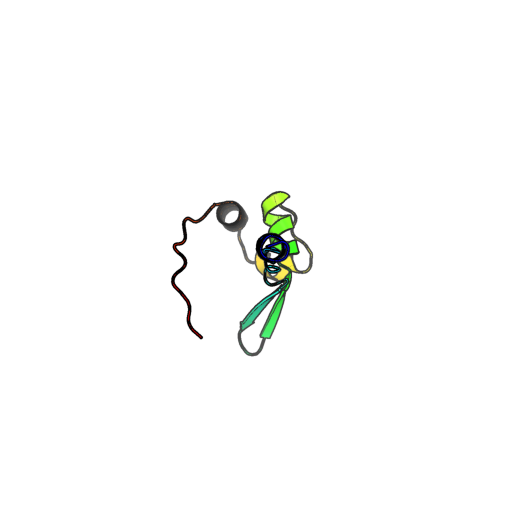OM 643 O O . PRO A 1 80 ? 4.446 -23.858 -10.099 1.00 64.31 80 PRO A O 1
ATOM 646 N N . THR A 1 81 ? 5.829 -22.112 -9.960 1.00 74.25 81 THR A N 1
ATOM 647 C CA . THR A 1 81 ? 7.049 -22.910 -10.016 1.00 74.25 81 THR A CA 1
ATOM 648 C C . THR A 1 81 ? 7.427 -23.231 -8.579 1.00 74.25 81 THR A C 1
ATOM 650 O O . THR A 1 81 ? 7.374 -22.364 -7.707 1.00 74.25 81 THR A O 1
ATOM 653 N N . ALA A 1 82 ? 7.743 -24.494 -8.297 1.00 66.94 82 ALA A N 1
ATOM 654 C CA . ALA A 1 82 ? 8.220 -24.880 -6.979 1.00 66.94 82 ALA A CA 1
ATOM 655 C C . ALA A 1 82 ? 9.499 -24.085 -6.672 1.00 66.94 82 ALA A C 1
ATOM 657 O O . ALA A 1 82 ? 10.557 -24.359 -7.234 1.00 66.94 82 ALA A O 1
ATOM 658 N N . ALA A 1 83 ? 9.397 -23.081 -5.804 1.00 61.00 83 ALA A N 1
ATOM 659 C CA . ALA A 1 83 ? 10.559 -22.472 -5.184 1.00 61.00 83 ALA A CA 1
ATOM 660 C C . ALA A 1 83 ? 11.039 -23.457 -4.112 1.00 61.00 83 ALA A C 1
ATOM 662 O O . ALA A 1 83 ? 10.538 -23.459 -2.991 1.00 61.00 83 ALA A O 1
ATOM 663 N N . SER A 1 84 ? 11.936 -24.368 -4.495 1.00 48.78 84 SER A N 1
ATOM 664 C CA . SER A 1 84 ? 12.657 -25.195 -3.529 1.00 48.78 84 SER A CA 1
ATOM 665 C C . SER A 1 84 ? 13.633 -24.290 -2.782 1.00 48.78 84 SER A C 1
ATOM 667 O O . SER A 1 84 ? 14.460 -23.638 -3.422 1.00 48.78 84 SER A O 1
ATOM 669 N N . GLN A 1 85 ? 13.523 -24.248 -1.456 1.00 47.81 85 GLN A N 1
ATOM 670 C CA . GLN A 1 85 ? 14.558 -23.738 -0.555 1.00 47.81 85 GLN A CA 1
ATOM 671 C C . GLN A 1 85 ? 15.072 -24.882 0.305 1.00 47.81 85 GLN A C 1
ATOM 673 O O . GLN A 1 85 ? 14.235 -25.736 0.677 1.00 47.81 85 GLN A O 1
#

Secondary structure (DSSP, 8-state):
--SSSSHHHHTTSS-------SEEEEEETTEEEEEEHHHHHHHHHH----HHHHHHHTTS-HHHHHHHHHHHHS-----------

Foldseek 3Di:
DPPPVVVVVVVVPPPPPDPDPQWDWDDDPPDIAIDGVVQVVCCLPPVDHDPSNCVVPVPPDPVRSVVSSVVSVDDDPDDDDPPDD

Radius of gyration: 19.69 Å; chains: 1; bounding box: 38×64×23 Å